Protein AF-A0A0A0HKV2-F1 (afdb_monomer)

Nearest PDB structures (foldseek):
  6m36-assembly1_H  TM=8.016E-01  e=3.770E-04  Bacillus subtilis subsp. subtilis str. 168
  1vc1-assembly1_B  TM=7.744E-01  e=4.903E-04  Thermotoga maritima
  3if5-assembly1_A-2  TM=8.343E-01  e=1.599E-03  Micrococcus luteus
  7lhv-assembly1_B  TM=8.095E-01  e=2.533E-03  Arabidopsis thaliana
  1vr6-assembly1_B  TM=3.663E-01  e=1.481E+00  Thermotoga maritima

Structure (mmCIF, N/CA/C/O backbone):
data_AF-A0A0A0HKV2-F1
#
_entry.id   AF-A0A0A0HKV2-F1
#
loop_
_atom_site.group_PDB
_atom_site.id
_atom_site.type_symbol
_atom_site.label_atom_id
_atom_site.label_alt_id
_atom_site.label_comp_id
_atom_site.label_asym_id
_atom_site.label_entity_id
_atom_site.label_seq_id
_atom_site.pdbx_PDB_ins_code
_atom_site.Cartn_x
_atom_site.Cartn_y
_atom_site.Cartn_z
_atom_site.occupancy
_atom_site.B_iso_or_equiv
_atom_site.auth_seq_id
_atom_site.auth_comp_id
_atom_site.auth_asym_id
_atom_site.auth_atom_id
_atom_site.pdbx_PDB_model_num
ATOM 1 N N . MET A 1 1 ? -17.689 8.006 2.687 1.00 73.06 1 MET A N 1
ATOM 2 C CA . MET A 1 1 ? -17.406 8.280 1.258 1.00 73.06 1 MET A CA 1
ATOM 3 C C . MET A 1 1 ? -16.019 7.738 0.970 1.00 73.06 1 MET A C 1
ATOM 5 O O . MET A 1 1 ? -15.117 8.059 1.727 1.00 73.06 1 MET A O 1
ATOM 9 N N . THR A 1 2 ? -15.848 6.900 -0.054 1.00 88.31 2 THR A N 1
ATOM 10 C CA . THR A 1 2 ? -14.549 6.269 -0.345 1.00 88.31 2 THR A CA 1
ATOM 11 C C . THR A 1 2 ? -13.720 7.133 -1.294 1.00 88.31 2 THR A C 1
ATOM 13 O O . THR A 1 2 ? -14.169 7.437 -2.402 1.00 88.31 2 THR A O 1
ATOM 16 N N . LYS A 1 3 ? -12.505 7.515 -0.890 1.00 92.44 3 LYS A N 1
ATOM 17 C CA . LYS A 1 3 ? -11.556 8.265 -1.724 1.00 92.44 3 LYS A CA 1
ATOM 18 C C . LYS A 1 3 ? -10.717 7.304 -2.567 1.00 92.44 3 LYS A C 1
ATOM 20 O O . LYS A 1 3 ? -10.107 6.382 -2.035 1.00 92.44 3 LYS A O 1
ATOM 25 N N . LYS A 1 4 ? -10.642 7.542 -3.879 1.00 92.38 4 LYS A N 1
ATOM 26 C CA . LYS A 1 4 ? -9.746 6.804 -4.784 1.00 92.38 4 LYS A CA 1
ATOM 27 C C . LYS A 1 4 ? -8.456 7.587 -5.004 1.00 92.38 4 LYS A C 1
ATOM 29 O O . LYS A 1 4 ? -8.521 8.762 -5.360 1.00 92.38 4 LYS A O 1
ATOM 34 N N . LEU A 1 5 ? -7.306 6.948 -4.807 1.00 91.31 5 LEU A N 1
ATOM 35 C CA . LEU A 1 5 ? -5.988 7.558 -4.999 1.00 91.31 5 LEU A CA 1
ATOM 36 C C . LEU A 1 5 ? -5.180 6.740 -6.017 1.00 91.31 5 LEU A C 1
ATOM 38 O O . LEU A 1 5 ? -4.955 5.549 -5.795 1.00 91.31 5 LEU A O 1
ATOM 42 N N . PRO A 1 6 ? -4.749 7.329 -7.141 1.00 90.31 6 PRO A N 1
ATOM 43 C CA . PRO A 1 6 ? -3.906 6.627 -8.096 1.00 90.31 6 PRO A CA 1
ATOM 44 C C . PRO A 1 6 ? -2.457 6.547 -7.598 1.00 90.31 6 PRO A C 1
ATOM 46 O O . PRO A 1 6 ? -1.866 7.560 -7.240 1.00 90.31 6 PRO A O 1
ATOM 49 N N . LEU A 1 7 ? -1.873 5.350 -7.646 1.00 87.56 7 LEU A N 1
ATOM 50 C CA . LEU A 1 7 ? -0.433 5.132 -7.555 1.00 87.56 7 LEU A CA 1
ATOM 51 C C . LEU A 1 7 ? 0.116 4.912 -8.967 1.00 87.56 7 LEU A C 1
ATOM 53 O O . LEU A 1 7 ? -0.330 4.020 -9.695 1.00 87.56 7 LEU A O 1
ATOM 57 N N . THR A 1 8 ? 1.055 5.759 -9.377 1.00 86.88 8 THR A N 1
ATOM 58 C CA . THR A 1 8 ? 1.548 5.806 -10.758 1.00 86.88 8 THR A CA 1
ATOM 59 C C . THR A 1 8 ? 3.063 5.927 -10.799 1.00 86.88 8 THR A C 1
ATOM 61 O O . THR A 1 8 ? 3.630 6.628 -9.968 1.00 86.88 8 THR A O 1
ATOM 64 N N . GLY A 1 9 ? 3.697 5.341 -11.813 1.00 87.69 9 GLY A N 1
ATOM 65 C CA . GLY A 1 9 ? 5.138 5.456 -12.026 1.00 87.69 9 GLY A CA 1
ATOM 66 C C . GLY A 1 9 ? 5.942 4.649 -11.010 1.00 87.69 9 GLY A C 1
ATOM 67 O O . GLY A 1 9 ? 5.526 3.560 -10.616 1.00 87.69 9 GLY A O 1
ATOM 68 N N . ASP A 1 10 ? 7.097 5.173 -10.612 1.00 84.94 10 ASP A N 1
ATOM 69 C CA . ASP A 1 10 ? 7.955 4.548 -9.610 1.00 84.94 10 ASP A CA 1
ATOM 70 C C . ASP A 1 10 ? 7.646 5.094 -8.210 1.00 84.94 10 ASP A C 1
ATOM 72 O O . ASP A 1 10 ? 7.816 6.286 -7.958 1.00 84.94 10 ASP A O 1
ATOM 76 N N . LEU A 1 11 ? 7.265 4.219 -7.279 1.00 82.25 11 LEU A N 1
ATOM 77 C CA . LEU A 1 11 ? 7.219 4.539 -5.852 1.00 82.25 11 LEU A CA 1
ATOM 78 C C . LEU A 1 11 ? 8.561 4.183 -5.209 1.00 82.25 11 LEU A C 1
ATOM 80 O O . LEU A 1 11 ? 8.848 3.018 -4.934 1.00 82.25 11 LEU A O 1
ATOM 84 N N . LYS A 1 12 ? 9.392 5.206 -5.010 1.00 80.12 12 LYS A N 1
ATOM 85 C CA . LYS A 1 12 ? 10.719 5.104 -4.387 1.00 80.12 12 LYS A CA 1
ATOM 86 C C . LYS A 1 12 ? 10.719 5.779 -3.016 1.00 80.12 12 LYS A C 1
ATOM 88 O O . LYS A 1 12 ? 9.826 6.557 -2.708 1.00 80.12 12 LYS A O 1
ATOM 93 N N . ILE A 1 13 ? 11.783 5.563 -2.249 1.00 69.06 13 ILE A N 1
ATOM 94 C CA . ILE A 1 13 ? 11.959 6.021 -0.867 1.00 69.06 13 ILE A CA 1
ATOM 95 C C . ILE A 1 13 ? 11.718 7.520 -0.692 1.00 69.06 13 ILE A C 1
ATOM 97 O O . ILE A 1 13 ? 11.112 7.927 0.292 1.00 69.06 13 ILE A O 1
ATOM 101 N N . ALA A 1 14 ? 12.102 8.334 -1.681 1.00 71.38 14 ALA A N 1
ATOM 102 C CA . ALA A 1 14 ? 11.872 9.779 -1.679 1.00 71.38 14 ALA A CA 1
ATOM 103 C C . ALA A 1 14 ? 10.379 10.163 -1.666 1.00 71.38 14 ALA A C 1
ATOM 105 O O . ALA A 1 14 ? 10.040 11.279 -1.299 1.00 71.38 14 ALA A O 1
ATOM 106 N N . SER A 1 15 ? 9.492 9.251 -2.066 1.00 79.62 15 SER A N 1
ATOM 107 C CA . SER A 1 15 ? 8.039 9.429 -2.080 1.00 79.62 15 SER A CA 1
ATOM 108 C C . SER A 1 15 ? 7.345 8.788 -0.877 1.00 79.62 15 SER A C 1
ATOM 110 O O . SER A 1 15 ? 6.127 8.904 -0.764 1.00 79.62 15 SER A O 1
ATOM 112 N N . ALA A 1 16 ? 8.074 8.091 0.003 1.00 86.38 16 ALA A N 1
ATOM 113 C CA . ALA A 1 16 ? 7.476 7.350 1.111 1.00 86.38 16 ALA A CA 1
ATOM 114 C C . ALA A 1 16 ? 6.816 8.288 2.136 1.00 86.38 16 ALA A C 1
ATOM 116 O O . ALA A 1 16 ? 5.679 8.038 2.535 1.00 86.38 16 ALA A O 1
ATOM 117 N N . ASP A 1 17 ? 7.478 9.391 2.494 1.00 89.81 17 ASP A N 1
ATOM 118 C CA . ASP A 1 17 ? 6.941 10.377 3.442 1.00 89.81 17 ASP A CA 1
ATOM 119 C C . ASP A 1 17 ? 5.695 11.076 2.879 1.00 89.81 17 ASP A C 1
ATOM 121 O O . ASP A 1 17 ? 4.654 11.136 3.540 1.00 89.81 17 ASP A O 1
ATOM 125 N N . ASP A 1 18 ? 5.755 11.510 1.617 1.00 90.62 18 ASP A N 1
ATOM 126 C CA . ASP A 1 18 ? 4.618 12.115 0.917 1.00 90.62 18 ASP A CA 1
ATOM 127 C C . ASP A 1 18 ? 3.437 11.141 0.811 1.00 90.62 18 ASP A C 1
ATOM 129 O O . ASP A 1 18 ? 2.281 11.524 1.016 1.00 90.62 18 ASP A O 1
ATOM 133 N N . LEU A 1 19 ? 3.706 9.867 0.505 1.00 91.31 19 LEU A N 1
ATOM 134 C CA . LEU A 1 19 ? 2.689 8.820 0.456 1.00 91.31 19 LEU A CA 1
ATOM 135 C C . LEU A 1 19 ? 2.064 8.599 1.837 1.00 91.31 19 LEU A C 1
ATOM 137 O O . LEU A 1 19 ? 0.840 8.500 1.944 1.00 91.31 19 LEU A O 1
ATOM 141 N N . ALA A 1 20 ? 2.879 8.552 2.892 1.00 94.25 20 ALA A N 1
ATOM 142 C CA . ALA A 1 20 ? 2.411 8.376 4.260 1.00 94.25 20 ALA A CA 1
ATOM 143 C C . ALA A 1 20 ? 1.505 9.535 4.687 1.00 94.25 20 ALA A C 1
ATOM 145 O O . ALA A 1 20 ? 0.412 9.300 5.208 1.00 94.25 20 ALA A O 1
ATOM 146 N N . GLN A 1 21 ? 1.904 10.777 4.402 1.00 94.25 21 GLN A N 1
ATOM 147 C CA . GLN A 1 21 ? 1.095 11.957 4.692 1.00 94.25 21 GLN A CA 1
ATOM 148 C C . GLN A 1 21 ? -0.232 11.925 3.924 1.00 94.25 21 GLN A C 1
ATOM 150 O O . GLN A 1 21 ? -1.297 12.092 4.523 1.00 94.25 21 GLN A O 1
ATOM 155 N N . GLN A 1 22 ? -0.194 11.654 2.615 1.00 93.12 22 GLN A N 1
ATOM 156 C CA . GLN A 1 22 ? -1.396 11.581 1.781 1.00 93.12 22 GLN A CA 1
ATOM 157 C C . GLN A 1 22 ? -2.371 10.503 2.259 1.00 93.12 22 GLN A C 1
ATOM 159 O O . GLN A 1 22 ? -3.578 10.757 2.333 1.00 93.12 22 GLN A O 1
ATOM 164 N N . LEU A 1 23 ? -1.862 9.317 2.599 1.00 94.81 23 LEU A N 1
ATOM 165 C CA . LEU A 1 23 ? -2.662 8.212 3.117 1.00 94.81 23 LEU A CA 1
ATOM 166 C C . LEU A 1 23 ? -3.249 8.534 4.482 1.00 94.81 23 LEU A C 1
ATOM 168 O O . LEU A 1 23 ? -4.438 8.313 4.681 1.00 94.81 23 LEU A O 1
ATOM 172 N N . ASN A 1 24 ? -2.462 9.100 5.395 1.00 94.62 24 ASN A N 1
ATOM 173 C CA . ASN A 1 24 ? -2.943 9.455 6.724 1.00 94.62 24 ASN A CA 1
ATOM 174 C C . ASN A 1 24 ? -4.060 10.507 6.657 1.00 94.62 24 ASN A C 1
ATOM 176 O O . ASN A 1 24 ? -5.119 10.341 7.262 1.00 94.62 24 ASN A O 1
ATOM 180 N N . THR A 1 25 ? -3.873 11.561 5.853 1.00 94.88 25 THR A N 1
ATOM 181 C CA . THR A 1 25 ? -4.917 12.568 5.621 1.00 94.88 25 THR A CA 1
ATOM 182 C C . THR A 1 25 ? -6.149 11.952 4.966 1.00 94.88 25 THR A C 1
ATOM 184 O O . THR A 1 25 ? -7.272 12.281 5.339 1.00 94.88 25 THR A O 1
ATOM 187 N N . ALA A 1 26 ? -5.978 11.071 3.980 1.00 94.88 26 ALA A N 1
ATOM 188 C CA . ALA A 1 26 ? -7.104 10.436 3.308 1.00 94.88 26 ALA A CA 1
ATOM 189 C C . ALA A 1 26 ? -7.889 9.511 4.251 1.00 94.88 26 ALA A C 1
ATOM 191 O O . ALA A 1 26 ? -9.109 9.624 4.301 1.00 94.88 26 ALA A O 1
ATOM 192 N N . LEU A 1 27 ? -7.192 8.676 5.025 1.00 95.56 27 LEU A N 1
ATOM 193 C CA . LEU A 1 27 ? -7.783 7.738 5.977 1.00 95.56 27 LEU A CA 1
ATOM 194 C C . LEU A 1 27 ? -8.472 8.450 7.137 1.00 95.56 27 LEU A C 1
ATOM 196 O O . LEU A 1 27 ? -9.548 8.036 7.530 1.00 95.56 27 LEU A O 1
ATOM 200 N N . THR A 1 28 ? -7.930 9.564 7.632 1.00 94.75 28 THR A N 1
ATOM 201 C CA . THR A 1 28 ? -8.610 10.382 8.658 1.00 94.75 28 THR A CA 1
ATOM 202 C C . THR A 1 28 ? -9.967 10.911 8.172 1.00 94.75 28 THR A C 1
ATOM 204 O O . THR A 1 28 ? -10.861 11.165 8.972 1.00 94.75 28 THR A O 1
ATOM 207 N N . ASN A 1 29 ? -10.139 11.070 6.857 1.00 94.88 29 ASN A N 1
ATOM 208 C CA . ASN A 1 29 ? -11.378 11.559 6.255 1.00 94.88 29 ASN A CA 1
ATOM 209 C C . ASN A 1 29 ? -12.336 10.433 5.819 1.00 94.88 29 ASN A C 1
ATOM 211 O O . ASN A 1 29 ? -13.437 10.729 5.345 1.00 94.88 29 ASN A O 1
ATOM 215 N N . GLY A 1 30 ? -11.941 9.161 5.941 1.00 96.38 30 GLY A N 1
ATOM 216 C CA . GLY A 1 30 ? -12.781 8.012 5.622 1.00 96.38 30 GLY A CA 1
ATOM 217 C C . GLY A 1 30 ? -12.071 6.902 4.852 1.00 96.38 30 GLY A C 1
ATOM 218 O O . GLY A 1 30 ? -10.849 6.789 4.827 1.00 96.38 30 GLY A O 1
ATOM 219 N N . ASP A 1 31 ? -12.872 6.066 4.197 1.00 97.38 31 ASP A N 1
ATOM 220 C CA . ASP A 1 31 ? -12.376 4.906 3.459 1.00 97.38 31 ASP A CA 1
ATOM 221 C C . ASP A 1 31 ? -11.511 5.306 2.258 1.00 97.38 31 ASP A C 1
ATOM 223 O O . ASP A 1 31 ? -11.806 6.270 1.543 1.00 97.38 31 ASP A O 1
ATOM 227 N N . VAL A 1 32 ? -10.487 4.506 1.963 1.00 97.00 32 VAL A N 1
ATOM 228 C CA . VAL A 1 32 ? -9.537 4.760 0.873 1.00 97.00 32 VAL A CA 1
ATOM 229 C C . VAL A 1 32 ? -9.360 3.522 -0.003 1.00 97.00 32 VAL A C 1
ATOM 231 O O . VAL A 1 32 ? -9.256 2.395 0.477 1.00 97.00 32 VAL A O 1
ATOM 234 N N . THR A 1 33 ? -9.290 3.735 -1.317 1.00 96.12 33 THR A N 1
ATOM 235 C CA . THR A 1 33 ? -8.898 2.716 -2.299 1.00 96.12 33 THR A CA 1
ATOM 236 C C . THR A 1 33 ? -7.739 3.217 -3.151 1.00 96.12 33 THR A C 1
ATOM 238 O O . THR A 1 33 ? -7.846 4.262 -3.798 1.00 96.12 33 THR A O 1
ATOM 241 N N . LEU A 1 34 ? -6.640 2.469 -3.181 1.00 95.12 34 LEU A N 1
ATOM 242 C CA . LEU A 1 34 ? -5.488 2.759 -4.026 1.00 95.12 34 LEU A CA 1
ATOM 243 C C . LEU A 1 34 ? -5.588 2.046 -5.367 1.00 95.12 34 LEU A C 1
ATOM 245 O O . LEU A 1 34 ? -5.781 0.835 -5.418 1.00 95.12 34 LEU A O 1
ATOM 249 N N . CYS A 1 35 ? -5.404 2.800 -6.447 1.00 94.25 35 CYS A N 1
ATOM 250 C CA . CYS A 1 35 ? -5.432 2.277 -7.808 1.00 94.25 35 CYS A CA 1
ATOM 251 C C . CYS A 1 35 ? -4.002 2.100 -8.333 1.00 94.25 35 CYS A C 1
ATOM 253 O O . CYS A 1 35 ? -3.303 3.093 -8.519 1.00 94.25 35 CYS A O 1
ATOM 255 N N . THR A 1 36 ? -3.568 0.872 -8.617 1.00 94.00 36 THR A N 1
ATOM 256 C CA . THR A 1 36 ? -2.159 0.546 -8.940 1.00 94.00 36 THR A CA 1
ATOM 257 C C . THR A 1 36 ? -1.906 0.272 -10.425 1.00 94.00 36 THR A C 1
ATOM 259 O O . THR A 1 36 ? -0.790 -0.054 -10.816 1.00 94.00 36 THR A O 1
ATOM 262 N N . LYS A 1 37 ? -2.911 0.450 -11.296 1.00 90.94 37 LYS A N 1
ATOM 263 C CA . LYS A 1 37 ? -2.836 0.110 -12.734 1.00 90.94 37 LYS A CA 1
ATOM 264 C C . LYS A 1 37 ? -1.653 0.739 -13.488 1.00 90.94 37 LYS A C 1
ATOM 266 O O . LYS A 1 37 ? -1.217 0.196 -14.496 1.00 90.94 37 LYS A O 1
ATOM 271 N N . LYS A 1 38 ? -1.179 1.908 -13.050 1.00 91.56 38 LYS A N 1
ATOM 272 C CA . LYS A 1 38 ? -0.061 2.640 -13.672 1.00 91.56 38 LYS A CA 1
ATOM 273 C C . LYS A 1 38 ? 1.222 2.581 -12.836 1.00 91.56 38 LYS A C 1
ATOM 275 O O . LYS A 1 38 ? 2.146 3.344 -13.111 1.00 91.56 38 LYS A O 1
ATOM 280 N N . LEU A 1 39 ? 1.264 1.750 -11.798 1.00 93.25 39 LEU A N 1
ATOM 281 C CA . LEU A 1 39 ? 2.448 1.545 -10.976 1.00 93.25 39 LEU A CA 1
ATOM 282 C C . LEU A 1 39 ? 3.459 0.697 -11.758 1.00 93.25 39 LEU A C 1
ATOM 284 O O . LEU A 1 39 ? 3.104 -0.348 -12.296 1.00 93.25 39 LEU A O 1
ATOM 288 N N . VAL A 1 40 ? 4.704 1.162 -11.830 1.00 94.62 40 VAL A N 1
ATOM 289 C CA . VAL A 1 40 ? 5.801 0.520 -12.572 1.00 94.62 40 VAL A CA 1
ATOM 290 C C . VAL A 1 40 ? 6.748 -0.198 -11.617 1.00 94.62 40 VAL A C 1
ATOM 292 O O . VAL A 1 40 ? 7.159 -1.327 -11.878 1.00 94.62 40 VAL A O 1
ATOM 295 N N . SER A 1 41 ? 7.067 0.428 -10.485 1.00 93.00 41 SER A N 1
ATOM 296 C CA . SER A 1 41 ? 7.895 -0.165 -9.439 1.00 93.00 41 SER A CA 1
ATOM 297 C C . SER A 1 41 ? 7.492 0.351 -8.059 1.00 93.00 41 SER A C 1
ATOM 299 O O . SER A 1 41 ? 6.892 1.420 -7.933 1.00 93.00 41 SER A O 1
ATOM 301 N N . ILE A 1 42 ? 7.801 -0.429 -7.024 1.00 93.19 42 ILE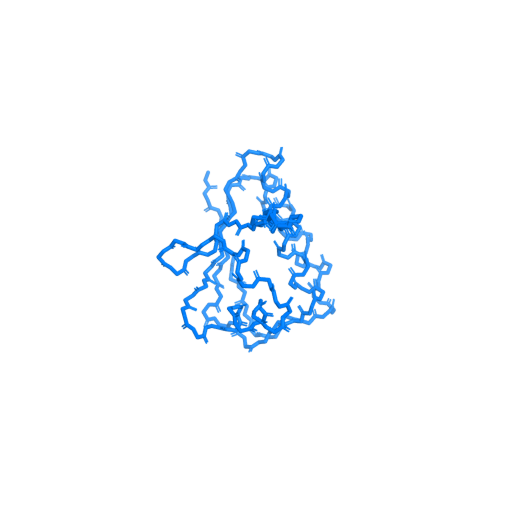 A N 1
ATOM 302 C CA . ILE A 1 42 ? 7.638 -0.047 -5.621 1.00 93.19 42 ILE A CA 1
ATOM 303 C C . ILE A 1 42 ? 8.825 -0.575 -4.821 1.00 93.19 42 ILE A C 1
ATOM 305 O O . ILE A 1 42 ? 9.271 -1.704 -5.043 1.00 93.19 42 ILE A O 1
ATOM 309 N N . ASP A 1 43 ? 9.346 0.236 -3.908 1.00 91.69 43 ASP A N 1
ATOM 310 C CA . ASP A 1 43 ? 10.415 -0.165 -3.002 1.00 91.69 43 ASP A CA 1
ATOM 311 C C . ASP A 1 43 ? 9.914 -0.567 -1.608 1.00 91.69 43 ASP A C 1
ATOM 313 O O . ASP A 1 43 ? 8.732 -0.455 -1.274 1.00 91.69 43 ASP A O 1
ATOM 317 N N . ALA A 1 44 ? 10.831 -1.071 -0.780 1.00 90.69 44 ALA A N 1
ATOM 318 C CA . ALA A 1 44 ? 10.500 -1.580 0.547 1.00 90.69 44 ALA A CA 1
ATOM 319 C C . ALA A 1 44 ? 9.953 -0.490 1.487 1.00 90.69 44 ALA A C 1
ATOM 321 O O . ALA A 1 44 ? 9.052 -0.774 2.273 1.00 90.69 44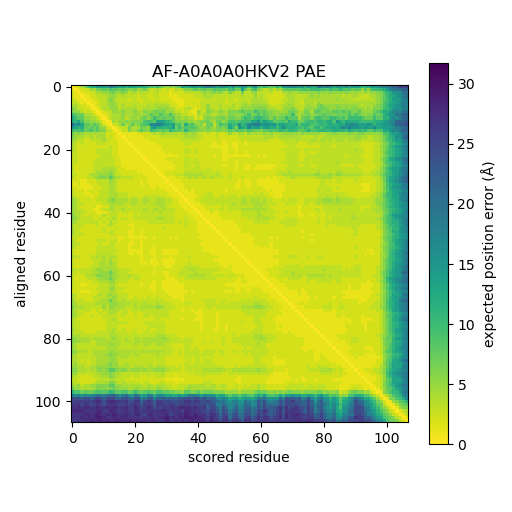 ALA A O 1
ATOM 322 N N . ALA A 1 45 ? 10.451 0.748 1.385 1.00 91.88 45 ALA A N 1
ATOM 323 C CA . ALA A 1 45 ? 9.985 1.865 2.205 1.00 91.88 45 ALA A CA 1
ATOM 324 C C . ALA A 1 45 ? 8.533 2.233 1.866 1.00 91.88 45 ALA A C 1
ATOM 326 O O . ALA A 1 45 ? 7.679 2.311 2.748 1.00 91.88 45 ALA A O 1
ATOM 327 N N . SER A 1 46 ? 8.222 2.365 0.577 1.00 92.69 46 SER A N 1
ATOM 328 C CA . SER A 1 46 ? 6.859 2.635 0.112 1.00 92.69 46 SER A CA 1
ATOM 329 C C . SER A 1 46 ? 5.913 1.483 0.456 1.00 92.69 46 SER A C 1
ATOM 331 O O . SER A 1 46 ? 4.776 1.708 0.870 1.00 92.69 46 SER A O 1
ATOM 333 N N . LEU A 1 47 ? 6.384 0.237 0.353 1.00 92.75 47 LEU A N 1
ATOM 334 C CA . LEU A 1 47 ? 5.611 -0.933 0.758 1.00 92.75 47 LEU A CA 1
ATOM 335 C C . LEU A 1 47 ? 5.326 -0.928 2.267 1.00 92.75 47 LEU A C 1
ATOM 337 O O . LEU A 1 47 ? 4.192 -1.168 2.669 1.00 92.75 47 LEU A O 1
ATOM 341 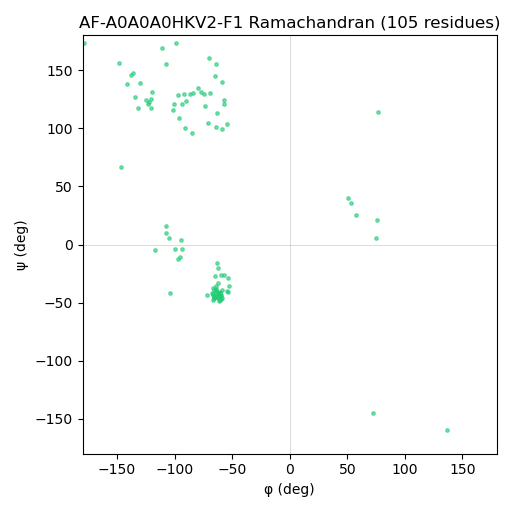N N . GLN A 1 48 ? 6.302 -0.575 3.107 1.00 92.81 48 GLN A N 1
ATOM 342 C CA . GLN A 1 48 ? 6.103 -0.423 4.551 1.00 92.81 48 GLN A CA 1
ATOM 343 C C . GLN A 1 48 ? 5.035 0.631 4.878 1.00 92.81 48 GLN A C 1
ATOM 345 O O . GLN A 1 48 ? 4.217 0.419 5.778 1.00 92.81 48 GLN A O 1
ATOM 350 N N . VAL A 1 49 ? 5.000 1.74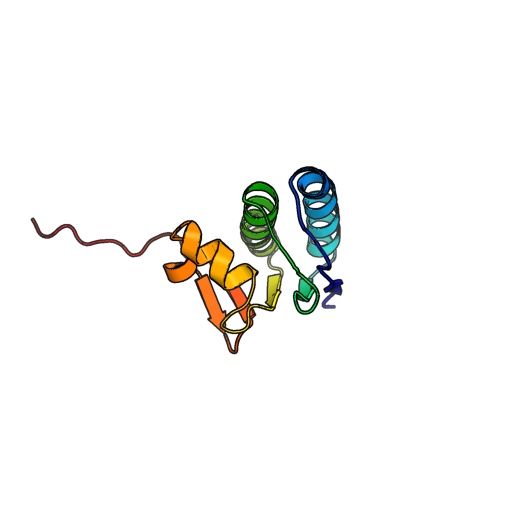1 4.136 1.00 94.75 49 VAL A N 1
ATOM 351 C CA . VAL A 1 49 ? 3.957 2.767 4.274 1.00 94.75 49 VAL A CA 1
ATOM 352 C C . VAL A 1 49 ? 2.576 2.189 3.950 1.00 94.75 49 VAL A C 1
ATOM 354 O O . VAL A 1 49 ? 1.639 2.387 4.724 1.00 94.75 49 VAL A O 1
ATOM 357 N N . LEU A 1 50 ? 2.446 1.405 2.872 1.00 93.44 50 LEU A N 1
ATOM 358 C CA . LEU A 1 50 ? 1.187 0.724 2.535 1.00 93.44 50 LEU A CA 1
ATOM 359 C C . LEU A 1 50 ? 0.736 -0.241 3.639 1.00 93.44 50 LEU A C 1
ATOM 361 O O . LEU A 1 50 ? -0.435 -0.250 4.015 1.00 93.44 50 LEU A O 1
ATOM 365 N N . LEU A 1 51 ? 1.661 -1.029 4.190 1.00 93.19 51 LEU A N 1
ATOM 366 C CA . LEU A 1 51 ? 1.367 -1.957 5.286 1.00 93.19 51 LEU A CA 1
ATOM 367 C C . LEU A 1 51 ? 0.930 -1.209 6.555 1.00 93.19 51 LEU A C 1
ATOM 369 O O . LEU A 1 51 ? -0.021 -1.615 7.225 1.00 93.19 51 LEU A O 1
ATOM 373 N N . SER A 1 52 ? 1.580 -0.085 6.857 1.00 94.38 52 SER A N 1
ATOM 374 C CA . SER A 1 52 ? 1.217 0.787 7.980 1.00 94.38 52 SER A CA 1
ATOM 375 C C . SER A 1 52 ? -0.177 1.388 7.795 1.00 94.38 52 SER A C 1
ATOM 377 O O . SER A 1 52 ? -0.958 1.424 8.743 1.00 94.38 52 SER A O 1
ATOM 379 N N . ALA A 1 53 ? -0.541 1.767 6.568 1.00 95.31 53 ALA A N 1
ATOM 380 C CA . ALA A 1 53 ? -1.860 2.306 6.256 1.00 95.31 53 ALA A CA 1
ATOM 381 C C . ALA A 1 53 ? -3.000 1.306 6.527 1.00 95.31 53 ALA A C 1
ATOM 383 O O . ALA A 1 53 ? -4.056 1.722 7.001 1.00 95.31 53 ALA A O 1
ATOM 384 N N . PHE A 1 54 ? -2.785 -0.006 6.343 1.00 95.38 54 PHE A N 1
ATOM 385 C CA . PHE A 1 54 ? -3.757 -1.022 6.780 1.00 95.38 54 PHE A CA 1
ATOM 386 C C . PHE A 1 54 ? -3.981 -0.996 8.296 1.00 95.38 54 PHE A C 1
ATOM 388 O O . PHE A 1 54 ? -5.122 -1.089 8.751 1.00 95.38 54 PHE A O 1
ATOM 395 N N . LYS A 1 55 ? -2.913 -0.840 9.090 1.00 93.38 55 LYS A N 1
ATOM 396 C CA . LYS A 1 55 ? -3.025 -0.730 10.553 1.00 93.38 55 LYS A CA 1
ATOM 397 C C . LYS A 1 55 ? -3.710 0.563 10.980 1.00 93.38 55 LYS A C 1
ATOM 399 O O . LYS A 1 55 ? -4.580 0.522 11.847 1.00 93.38 55 LYS A O 1
ATOM 404 N N . THR A 1 56 ? -3.382 1.683 10.343 1.00 94.69 56 THR A N 1
ATOM 405 C CA . THR A 1 56 ? -4.047 2.968 10.596 1.00 94.69 56 THR A CA 1
ATOM 406 C C . THR A 1 56 ? -5.538 2.896 10.280 1.00 94.69 56 THR A C 1
ATOM 408 O O . THR A 1 56 ? -6.355 3.281 11.110 1.00 94.69 56 THR A O 1
ATOM 411 N N . ALA A 1 57 ? -5.912 2.348 9.121 1.00 95.25 57 ALA A N 1
ATOM 412 C CA . ALA A 1 57 ? -7.311 2.199 8.728 1.00 95.25 57 ALA A CA 1
ATOM 413 C C . ALA A 1 57 ? -8.099 1.331 9.720 1.00 95.25 57 ALA A C 1
ATOM 415 O O . ALA A 1 57 ? -9.190 1.715 10.138 1.00 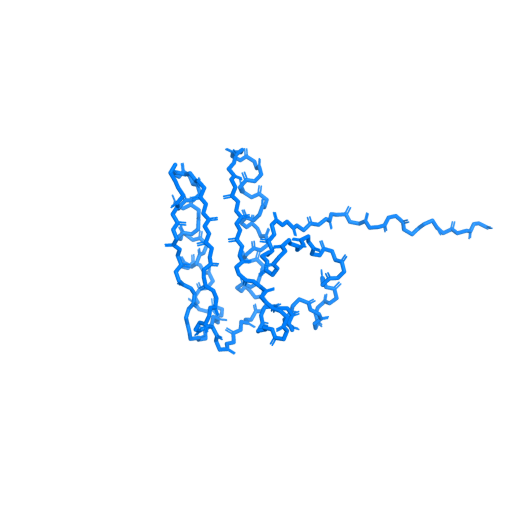95.25 57 ALA A O 1
ATOM 416 N N . GLN A 1 58 ? -7.508 0.218 10.170 1.00 92.62 58 GLN A N 1
ATOM 417 C CA . GLN A 1 58 ? -8.092 -0.634 11.206 1.00 92.62 58 GLN A CA 1
ATOM 418 C C . GLN A 1 58 ? -8.333 0.139 12.513 1.00 92.62 58 GLN A C 1
ATOM 420 O O . GLN A 1 58 ? -9.417 0.040 13.084 1.00 92.62 58 GLN A O 1
ATOM 425 N N . GLY A 1 59 ? -7.351 0.925 12.969 1.00 94.12 59 GLY A N 1
ATOM 426 C CA . GLY A 1 59 ? -7.468 1.735 14.188 1.00 94.12 59 GLY A CA 1
ATOM 427 C C . GLY A 1 59 ? -8.526 2.841 14.105 1.00 94.12 59 GLY A C 1
ATOM 428 O O . GLY A 1 59 ? -9.102 3.206 15.125 1.00 94.12 59 GLY A O 1
ATOM 429 N N . LEU A 1 60 ? -8.813 3.339 12.900 1.00 95.31 60 LEU A N 1
ATOM 430 C CA . LEU A 1 60 ? -9.828 4.366 12.639 1.00 95.31 60 LEU A CA 1
ATOM 431 C C . LEU A 1 60 ? -11.202 3.791 12.245 1.00 95.31 60 LEU A C 1
ATOM 433 O O . LEU A 1 60 ? -12.108 4.553 11.924 1.00 95.31 60 LEU A O 1
ATOM 437 N N . ALA A 1 61 ? -11.368 2.462 12.249 1.00 95.06 61 ALA A N 1
ATOM 438 C CA . ALA A 1 61 ? -12.566 1.780 11.746 1.00 95.06 61 ALA A CA 1
ATOM 439 C C . ALA A 1 61 ? -12.945 2.178 10.299 1.00 95.06 61 ALA A C 1
ATOM 441 O O . ALA A 1 61 ? -14.122 2.241 9.940 1.00 95.06 61 ALA A O 1
ATOM 442 N N . HIS A 1 62 ? -11.936 2.422 9.458 1.00 96.12 62 HIS A N 1
ATOM 443 C CA . HIS A 1 62 ? -12.087 2.712 8.034 1.00 96.12 62 HIS A CA 1
ATOM 444 C C . HIS A 1 62 ? -11.635 1.540 7.170 1.00 96.12 62 HIS A C 1
ATOM 446 O O . HIS A 1 62 ? -10.786 0.731 7.553 1.00 96.12 62 HIS A O 1
ATOM 452 N N . ARG A 1 63 ? -12.175 1.469 5.954 1.00 95.69 63 ARG A N 1
ATOM 453 C CA . ARG A 1 63 ? -11.724 0.521 4.939 1.00 95.69 63 ARG A CA 1
ATOM 454 C C . ARG A 1 63 ? -10.519 1.081 4.195 1.00 95.69 63 ARG A C 1
ATOM 456 O O . ARG A 1 63 ? -10.570 2.179 3.642 1.00 95.69 63 ARG A O 1
ATOM 463 N N . PHE A 1 64 ? -9.475 0.269 4.088 1.00 96.81 64 PHE A N 1
ATOM 464 C CA . PHE A 1 64 ? -8.368 0.494 3.169 1.00 96.81 64 PHE A CA 1
ATOM 465 C C . PHE A 1 64 ? -8.271 -0.674 2.195 1.00 96.81 64 PHE A C 1
ATOM 467 O O . PHE A 1 64 ? -8.336 -1.833 2.597 1.00 96.81 64 PHE A O 1
ATOM 474 N N . ALA A 1 65 ? -8.178 -0.363 0.908 1.00 97.06 65 ALA A N 1
ATOM 475 C CA . ALA A 1 65 ? -8.113 -1.346 -0.163 1.00 97.06 65 ALA A CA 1
ATOM 476 C C . ALA A 1 65 ? -7.068 -0.924 -1.196 1.00 97.06 65 ALA A C 1
ATOM 478 O O . ALA A 1 65 ? -6.907 0.267 -1.464 1.00 97.06 65 ALA A O 1
ATOM 479 N N . VAL A 1 66 ? -6.375 -1.886 -1.797 1.00 96.94 66 VAL A N 1
ATOM 480 C CA . VAL A 1 66 ? -5.348 -1.626 -2.812 1.00 96.94 66 VAL A CA 1
ATOM 481 C C . VAL A 1 66 ? -5.538 -2.585 -3.978 1.00 96.94 66 VAL A C 1
ATOM 483 O O . VAL A 1 66 ? -5.592 -3.794 -3.775 1.00 96.94 66 VAL A O 1
ATOM 486 N N . ASP A 1 67 ? -5.623 -2.061 -5.200 1.00 96.69 67 ASP A N 1
ATOM 487 C CA . ASP A 1 67 ? -5.647 -2.893 -6.403 1.00 96.69 67 ASP A CA 1
ATOM 488 C C . ASP A 1 67 ? -4.387 -3.773 -6.443 1.00 96.69 67 ASP A C 1
ATOM 490 O O . ASP A 1 67 ? -3.257 -3.277 -6.403 1.00 96.69 67 ASP A O 1
ATOM 494 N N . MET A 1 68 ? -4.582 -5.082 -6.540 1.00 96.25 68 MET A N 1
ATOM 495 C CA . MET A 1 68 ? -3.515 -6.075 -6.607 1.00 96.25 68 MET A CA 1
ATOM 496 C C . MET A 1 68 ? -3.939 -7.256 -7.495 1.00 96.25 68 MET A C 1
ATOM 498 O O . MET A 1 68 ? -4.144 -8.367 -7.002 1.00 96.25 68 MET A O 1
ATOM 502 N N . PRO A 1 69 ? -4.119 -7.039 -8.812 1.00 95.69 69 PRO A N 1
ATOM 503 C CA . PRO A 1 69 ? -4.365 -8.140 -9.733 1.00 95.69 69 PRO A CA 1
ATOM 504 C C . PRO A 1 69 ? -3.153 -9.081 -9.781 1.00 95.69 69 PRO A C 1
ATOM 506 O O . PRO A 1 69 ? -2.019 -8.664 -9.520 1.00 95.69 69 PRO A O 1
ATOM 509 N N . SER A 1 70 ? -3.388 -10.339 -10.153 1.00 95.06 70 SER A N 1
ATOM 510 C CA . SER A 1 70 ? -2.315 -11.320 -10.331 1.00 95.06 70 SER A CA 1
ATOM 511 C C . SER A 1 70 ? -1.295 -10.855 -11.378 1.00 95.06 70 SER A C 1
ATOM 513 O O . SER A 1 70 ? -1.656 -10.272 -12.402 1.00 95.06 70 SER A O 1
ATOM 515 N N . GLY A 1 71 ? -0.014 -11.097 -11.116 1.00 94.56 71 GLY A N 1
ATOM 516 C CA . GLY A 1 71 ? 1.130 -10.609 -11.881 1.00 94.56 71 GLY A CA 1
ATOM 517 C C . GLY A 1 71 ? 1.463 -9.129 -11.663 1.00 94.56 71 GLY A C 1
ATOM 518 O O . GLY A 1 71 ? 2.321 -8.596 -12.365 1.00 94.56 71 GLY A O 1
ATOM 519 N N . SER A 1 72 ? 0.796 -8.430 -10.736 1.00 95.19 72 SER A N 1
ATOM 520 C CA . SER A 1 72 ? 1.055 -7.003 -10.501 1.00 95.19 72 SER A CA 1
ATOM 521 C C . SER A 1 72 ? 2.413 -6.740 -9.842 1.00 95.19 72 SER A C 1
ATOM 523 O O . SER A 1 72 ? 3.005 -7.595 -9.177 1.00 95.19 72 SER A O 1
ATOM 525 N N . VAL A 1 73 ? 2.878 -5.493 -9.976 1.00 95.38 73 VAL A N 1
ATOM 526 C CA . VAL A 1 73 ? 4.072 -4.977 -9.286 1.00 95.38 73 VAL A CA 1
ATOM 527 C C . VAL A 1 73 ? 3.965 -5.182 -7.775 1.00 95.38 73 VAL A C 1
ATOM 529 O O . VAL A 1 73 ? 4.944 -5.564 -7.139 1.00 95.38 73 VAL A O 1
ATOM 532 N N . LEU A 1 74 ? 2.777 -4.964 -7.205 1.00 94.44 74 LEU A N 1
ATOM 533 C CA . LEU A 1 74 ? 2.552 -5.086 -5.769 1.00 94.44 74 LEU A CA 1
ATOM 534 C C . LEU A 1 74 ? 2.567 -6.547 -5.300 1.00 94.44 74 LEU A C 1
ATOM 536 O O . LEU A 1 74 ? 3.216 -6.841 -4.299 1.00 94.44 74 LEU A O 1
ATOM 540 N N . GLU A 1 75 ? 1.920 -7.457 -6.034 1.00 96.00 75 GLU A N 1
ATOM 541 C CA . GLU A 1 75 ? 1.967 -8.893 -5.722 1.00 96.00 75 GLU A CA 1
ATOM 542 C C . GLU A 1 75 ? 3.412 -9.410 -5.772 1.00 96.00 75 GLU A C 1
ATOM 544 O O . GLU A 1 75 ? 3.888 -10.028 -4.822 1.00 96.00 75 GLU A O 1
ATOM 549 N N . THR A 1 76 ? 4.149 -9.050 -6.828 1.00 95.75 76 THR A N 1
ATOM 550 C CA . THR A 1 76 ? 5.568 -9.403 -6.987 1.00 95.75 76 THR A CA 1
ATOM 551 C C . THR A 1 76 ? 6.427 -8.827 -5.858 1.00 95.75 76 THR A C 1
ATOM 553 O O . THR A 1 76 ? 7.343 -9.488 -5.369 1.00 95.75 76 THR A O 1
ATOM 556 N N . ALA A 1 77 ? 6.164 -7.588 -5.432 1.00 94.56 77 ALA A N 1
ATOM 557 C CA . ALA A 1 77 ? 6.907 -6.955 -4.348 1.00 94.56 77 ALA A CA 1
ATOM 558 C C . ALA A 1 77 ? 6.667 -7.656 -3.004 1.00 94.56 77 ALA A C 1
ATOM 560 O O . A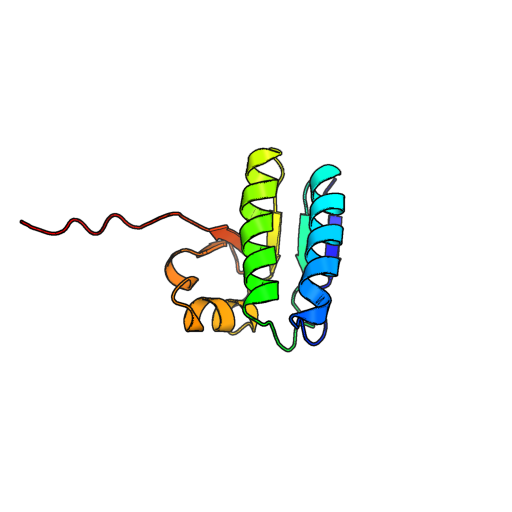LA A 1 77 ? 7.629 -7.898 -2.279 1.00 94.56 77 ALA A O 1
ATOM 561 N N . LEU A 1 78 ? 5.418 -8.023 -2.696 1.00 94.69 78 LEU A N 1
ATOM 562 C CA . LEU A 1 78 ? 5.070 -8.772 -1.485 1.00 94.69 78 LEU A CA 1
ATOM 563 C C . LEU A 1 78 ? 5.669 -10.182 -1.484 1.00 94.69 78 LEU A C 1
ATOM 565 O O . LEU A 1 78 ? 6.132 -10.640 -0.440 1.00 94.69 78 LEU A O 1
ATOM 569 N N . ASP A 1 79 ? 5.688 -10.855 -2.635 1.00 95.88 79 ASP A N 1
ATOM 570 C CA . ASP A 1 79 ? 6.273 -12.191 -2.775 1.00 95.88 79 ASP A CA 1
ATOM 571 C C . ASP A 1 79 ? 7.785 -12.180 -2.518 1.00 95.88 79 ASP A C 1
ATOM 573 O O . ASP A 1 79 ? 8.297 -12.957 -1.712 1.00 95.88 79 ASP A O 1
ATOM 577 N N . ARG A 1 80 ? 8.500 -11.200 -3.091 1.00 94.44 80 ARG A N 1
ATOM 578 C CA . ARG A 1 80 ? 9.953 -11.024 -2.900 1.00 94.44 80 ARG A CA 1
ATOM 579 C C . ARG A 1 80 ? 10.376 -10.855 -1.442 1.00 94.44 80 ARG A C 1
ATOM 581 O O . ARG A 1 80 ? 11.519 -11.163 -1.114 1.00 94.44 80 ARG A O 1
ATOM 588 N N . ILE A 1 81 ? 9.487 -10.354 -0.587 1.00 92.25 81 ILE A N 1
ATOM 589 C CA . ILE A 1 81 ? 9.742 -10.180 0.850 1.00 92.25 81 ILE A CA 1
ATOM 590 C C . ILE A 1 81 ? 8.979 -11.190 1.720 1.00 92.25 81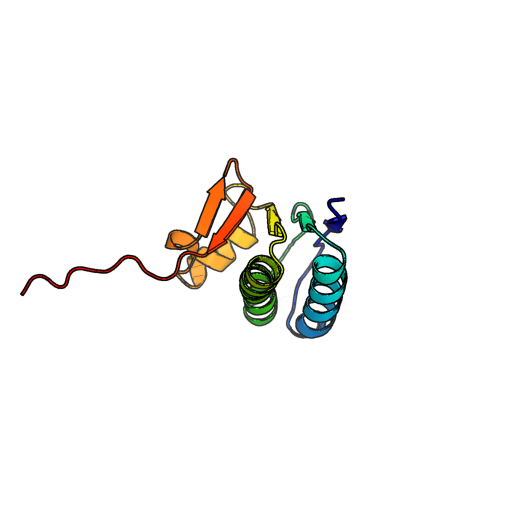 ILE A C 1
ATOM 592 O O . ILE A 1 81 ? 8.855 -10.990 2.926 1.00 92.25 81 ILE A O 1
ATOM 596 N N . ALA A 1 82 ? 8.468 -12.267 1.115 1.00 92.81 82 ALA A N 1
ATOM 597 C CA . ALA A 1 82 ? 7.740 -13.351 1.773 1.00 92.81 82 ALA A CA 1
ATOM 598 C C . ALA A 1 82 ? 6.484 -12.913 2.558 1.00 92.81 82 ALA A C 1
ATOM 600 O O . ALA A 1 82 ? 6.046 -13.607 3.476 1.00 92.81 82 ALA A O 1
ATOM 601 N N . LEU A 1 83 ? 5.875 -11.780 2.187 1.00 92.56 83 LEU A N 1
ATOM 602 C CA . LEU A 1 83 ? 4.627 -11.291 2.783 1.00 92.56 83 LEU A CA 1
ATOM 603 C C . LEU A 1 83 ? 3.381 -11.663 1.975 1.00 92.56 83 LEU A C 1
ATOM 605 O O . LEU A 1 83 ? 2.279 -11.545 2.505 1.00 92.56 83 LEU A O 1
ATOM 609 N N . LEU A 1 84 ? 3.5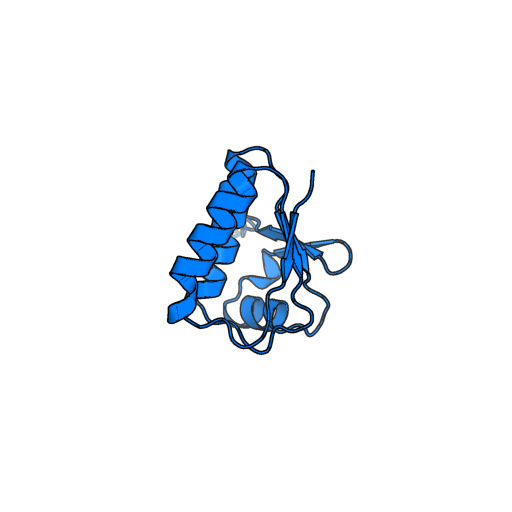21 -12.138 0.731 1.00 94.50 84 LEU A N 1
ATOM 610 C CA . LEU A 1 84 ? 2.372 -12.553 -0.083 1.00 94.50 84 LEU A CA 1
ATOM 611 C C . LEU A 1 84 ? 1.467 -13.593 0.618 1.00 94.50 84 LEU A C 1
ATOM 613 O O . LEU A 1 84 ? 0.254 -13.403 0.592 1.00 94.50 84 LEU A O 1
ATOM 617 N N . PRO A 1 85 ? 1.981 -14.614 1.337 1.00 94.00 85 PRO A N 1
ATOM 618 C CA . PRO A 1 85 ? 1.128 -15.557 2.075 1.00 94.00 85 PRO A CA 1
ATOM 619 C C . PRO A 1 85 ? 0.305 -14.929 3.212 1.00 94.00 85 PRO A C 1
ATOM 621 O O . PRO A 1 85 ? -0.614 -15.561 3.729 1.00 94.00 85 PRO A O 1
ATOM 624 N N . LEU A 1 86 ? 0.649 -13.711 3.638 1.00 92.69 86 LEU A N 1
ATOM 625 C CA . LEU A 1 86 ? -0.068 -12.964 4.672 1.00 92.69 86 LEU A CA 1
ATOM 626 C C . LEU A 1 86 ? -1.099 -11.994 4.081 1.00 92.69 86 LEU A C 1
ATOM 628 O O . LEU A 1 86 ? -1.899 -11.431 4.831 1.00 92.69 86 LEU A O 1
ATOM 632 N N . ALA A 1 87 ? -1.079 -11.779 2.765 1.00 93.81 87 ALA A N 1
ATOM 633 C CA . ALA A 1 87 ? -1.999 -10.894 2.072 1.00 93.81 87 ALA A CA 1
ATOM 634 C C . ALA A 1 87 ? -3.421 -11.467 2.060 1.00 93.81 87 ALA A C 1
ATOM 636 O O . ALA A 1 87 ? -3.647 -12.610 1.666 1.00 93.81 87 ALA A O 1
ATOM 637 N N . VAL A 1 88 ? -4.397 -10.647 2.448 1.00 95.00 88 VAL A N 1
ATOM 638 C CA . VAL A 1 88 ? -5.820 -10.960 2.290 1.00 95.00 88 VAL A CA 1
ATOM 639 C C . VAL A 1 88 ? -6.299 -10.297 1.010 1.00 95.00 88 VAL A C 1
ATOM 641 O O . VAL A 1 88 ? -6.382 -9.068 0.940 1.00 95.00 88 VAL A O 1
ATOM 644 N N . VAL A 1 89 ? -6.573 -11.110 -0.008 1.00 95.00 89 VAL A N 1
ATOM 645 C CA . VAL A 1 89 ? -6.902 -10.641 -1.357 1.00 95.00 89 VAL A CA 1
ATOM 646 C C . VAL A 1 89 ? -8.285 -11.129 -1.753 1.00 95.00 89 VAL A C 1
ATOM 648 O O . VAL A 1 89 ? -8.551 -12.328 -1.763 1.00 95.00 89 VAL A O 1
ATOM 651 N N . GLU A 1 90 ? -9.149 -10.198 -2.136 1.00 95.25 90 GLU A N 1
ATOM 652 C CA . GLU A 1 90 ? -10.501 -10.472 -2.609 1.00 95.25 90 GLU A CA 1
ATOM 653 C C . GLU A 1 90 ? -10.646 -9.927 -4.028 1.00 95.25 90 GLU A C 1
ATOM 655 O O . GLU A 1 90 ? -10.516 -8.726 -4.249 1.00 95.25 90 GLU A O 1
ATOM 660 N N . ASN A 1 91 ? -10.906 -10.798 -5.009 1.00 94.38 91 ASN A N 1
ATOM 661 C CA . ASN A 1 91 ? -11.121 -10.405 -6.411 1.00 94.38 91 ASN A CA 1
ATOM 662 C C . ASN A 1 91 ? -10.022 -9.477 -6.982 1.00 94.38 91 ASN A C 1
ATOM 664 O O . ASN A 1 91 ? -10.317 -8.524 -7.701 1.00 94.38 91 ASN A O 1
ATOM 668 N N . GLY A 1 92 ? -8.753 -9.738 -6.646 1.00 94.62 92 GLY A N 1
ATOM 669 C CA . GLY A 1 92 ? -7.619 -8.915 -7.086 1.00 94.62 92 GLY A CA 1
ATOM 670 C C . GLY A 1 92 ? -7.473 -7.587 -6.337 1.00 94.62 92 GLY A C 1
ATOM 671 O O . GLY A 1 92 ? -6.853 -6.661 -6.855 1.00 94.62 92 GLY A O 1
ATOM 672 N N . VAL A 1 93 ? -8.048 -7.471 -5.139 1.00 96.50 93 VAL A N 1
ATOM 673 C CA . VAL A 1 93 ? -7.909 -6.313 -4.251 1.00 96.50 93 VAL A CA 1
ATOM 674 C C . VAL A 1 93 ? -7.338 -6.775 -2.919 1.00 96.50 93 VAL A C 1
ATOM 676 O O . VAL A 1 93 ? -7.923 -7.614 -2.240 1.00 96.50 93 VAL A O 1
ATOM 679 N N . LEU A 1 94 ? -6.205 -6.204 -2.525 1.00 96.25 94 LEU A N 1
ATOM 680 C CA . LEU A 1 94 ? -5.626 -6.378 -1.202 1.00 96.25 94 LEU A CA 1
ATOM 681 C C . LEU A 1 94 ? -6.448 -5.577 -0.183 1.00 96.25 94 LEU A C 1
ATOM 683 O O . LEU A 1 94 ? -6.544 -4.353 -0.284 1.00 96.25 94 LEU A O 1
ATOM 687 N N . VAL A 1 95 ? -7.031 -6.266 0.795 1.00 95.69 95 VAL A N 1
ATOM 688 C CA . VAL A 1 95 ? -7.909 -5.679 1.827 1.00 95.69 95 VAL A CA 1
ATOM 689 C C . VAL A 1 95 ? -7.351 -5.815 3.245 1.00 95.69 95 VAL A C 1
ATOM 691 O O . VAL A 1 95 ? -7.914 -5.261 4.187 1.00 95.69 95 VAL A O 1
ATOM 694 N N . GLY A 1 96 ? -6.229 -6.513 3.415 1.00 92.44 96 GLY A N 1
ATOM 695 C CA . GLY A 1 96 ? -5.587 -6.654 4.714 1.00 92.44 96 GLY A CA 1
ATOM 696 C C . GLY A 1 96 ? -4.302 -7.469 4.675 1.00 92.44 96 GLY A C 1
ATOM 697 O O . GLY A 1 96 ? -3.946 -8.062 3.657 1.00 92.44 96 GLY A O 1
ATOM 698 N N . ILE A 1 97 ? -3.619 -7.495 5.820 1.00 90.62 97 ILE A N 1
ATOM 699 C CA . ILE A 1 97 ? -2.411 -8.285 6.068 1.00 90.62 97 ILE A CA 1
ATOM 700 C C . ILE A 1 97 ? -2.600 -9.013 7.399 1.00 90.62 97 ILE A C 1
ATOM 702 O O . ILE A 1 97 ? -2.742 -8.375 8.448 1.00 90.62 97 ILE A O 1
ATOM 706 N N . ASN A 1 98 ? -2.609 -10.341 7.360 1.00 86.44 98 ASN A N 1
ATOM 707 C CA . ASN A 1 98 ? -2.785 -11.175 8.541 1.00 86.44 98 ASN A CA 1
ATOM 708 C C . ASN A 1 98 ? -1.480 -11.288 9.334 1.00 86.44 98 ASN A C 1
ATOM 710 O O . ASN A 1 98 ? -0.413 -11.563 8.787 1.00 86.44 98 ASN A O 1
ATOM 714 N N . SER A 1 99 ? -1.564 -11.135 10.654 1.00 69.31 99 SER A N 1
ATOM 715 C CA . SER A 1 99 ? -0.455 -11.445 11.552 1.00 69.31 99 SER A CA 1
ATOM 716 C C . SER A 1 99 ? -0.470 -12.938 11.897 1.00 69.31 99 SER A C 1
ATOM 718 O O . SER A 1 99 ? 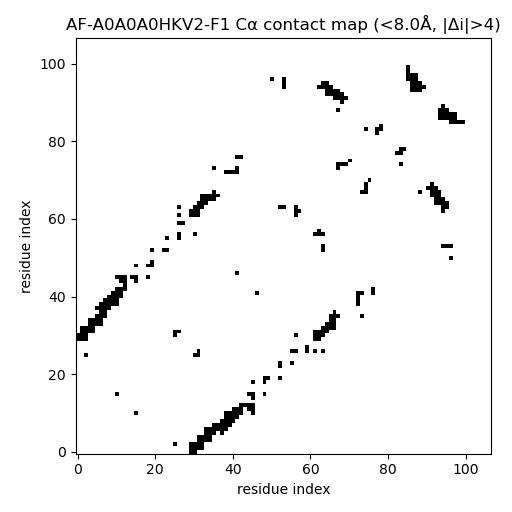-1.148 -13.344 12.833 1.00 69.31 99 SER A O 1
ATOM 720 N N . VAL A 1 100 ? 0.329 -13.711 11.152 1.00 60.72 100 VAL A N 1
ATOM 721 C CA . VAL A 1 100 ? 0.862 -15.048 11.493 1.00 60.72 100 VAL A CA 1
ATOM 722 C C . VAL A 1 100 ? -0.104 -16.244 11.378 1.00 60.72 100 VAL A C 1
ATOM 724 O O . VAL A 1 100 ? -1.008 -16.437 12.185 1.00 60.72 100 VAL A O 1
ATOM 727 N N . GLN A 1 101 ? 0.204 -17.147 10.434 1.00 53.41 101 GLN A N 1
ATOM 728 C CA . GLN A 1 101 ? -0.070 -18.580 10.586 1.00 53.41 101 GLN A CA 1
ATOM 729 C C . GLN A 1 101 ? 0.752 -19.088 11.771 1.00 53.41 101 GLN A C 1
ATOM 731 O O . GLN A 1 101 ? 1.983 -19.124 11.703 1.00 53.41 101 GLN A O 1
ATOM 736 N N . THR A 1 102 ? 0.097 -19.489 12.856 1.00 47.03 102 THR A N 1
ATOM 737 C CA . THR A 1 102 ? 0.744 -20.259 13.917 1.00 47.03 102 THR A CA 1
ATOM 738 C C . THR A 1 102 ? 1.288 -21.539 13.283 1.00 47.03 102 THR A C 1
ATOM 740 O O . THR A 1 102 ? 0.539 -22.483 13.041 1.00 47.03 102 THR A O 1
ATOM 743 N N . ARG A 1 103 ? 2.587 -21.595 12.964 1.00 50.06 103 ARG A N 1
ATOM 744 C CA . ARG A 1 103 ? 3.245 -22.887 12.766 1.00 50.06 103 ARG A CA 1
ATOM 745 C C . ARG A 1 103 ? 3.188 -23.570 14.123 1.00 50.06 103 ARG A C 1
ATOM 747 O O . ARG A 1 103 ? 3.947 -23.217 15.021 1.00 50.06 103 ARG A O 1
ATOM 754 N N . GLN A 1 104 ? 2.249 -24.500 14.283 1.00 45.06 104 GLN A N 1
ATOM 755 C CA . GLN A 1 104 ? 2.352 -25.527 15.307 1.00 45.06 104 GLN A CA 1
ATOM 756 C C . GLN A 1 104 ? 3.702 -26.203 15.074 1.00 45.06 104 GLN A C 1
ATOM 758 O O . GLN A 1 104 ? 3.889 -26.931 14.101 1.00 45.06 104 GLN A O 1
ATOM 763 N N . VAL A 1 105 ? 4.680 -25.875 15.913 1.00 49.97 105 VAL A N 1
ATOM 764 C CA . VAL A 1 105 ? 5.899 -26.663 16.003 1.00 49.97 105 VAL A CA 1
ATOM 765 C C . VAL A 1 105 ? 5.442 -27.951 16.673 1.00 49.97 105 VAL A C 1
ATOM 767 O O . VAL A 1 105 ? 5.078 -27.932 17.848 1.00 49.97 105 VAL A O 1
ATOM 770 N N . ALA A 1 106 ? 5.315 -29.024 15.892 1.00 50.84 106 ALA A N 1
ATOM 771 C CA . ALA A 1 106 ? 5.086 -30.348 16.448 1.00 50.84 106 ALA A CA 1
ATOM 772 C C . ALA A 1 106 ? 6.247 -30.642 17.409 1.00 50.84 106 ALA A C 1
ATOM 774 O O . ALA A 1 106 ? 7.410 -30.533 17.011 1.00 50.84 106 ALA A O 1
ATOM 775 N N . ALA A 1 107 ? 5.901 -30.886 18.673 1.00 58.78 107 ALA A N 1
ATOM 776 C CA . ALA A 1 107 ? 6.822 -31.331 19.711 1.00 58.78 107 ALA A CA 1
ATOM 777 C C . ALA A 1 107 ? 7.277 -32.772 19.451 1.00 58.78 107 ALA A C 1
ATOM 779 O O . ALA A 1 107 ? 6.472 -33.541 18.873 1.00 58.78 107 ALA A O 1
#

Sequence (107 aa):
MTKKLPLTGDLKIASADDLAQQLNTALTNGDVTLCTKKLVSIDAASLQVLLSAFKTAQGLAHRFAVDMPSGSVLETALDRIALLPLAVVENGVLVGINSVQTRQVAA

pLDDT: mean 89.3, std 11.96, range [45.06, 97.38]

Solvent-accessible surface area (backbone atoms only — not comparable to full-atom values): 6012 Å² total; per-residue (Å²): 113,76,47,77,45,82,42,60,44,70,40,40,64,91,44,24,65,61,50,42,51,53,48,52,59,45,43,77,71,28,25,35,36,38,40,41,91,54,41,68,42,72,35,72,55,32,48,50,41,55,59,48,46,46,54,51,19,58,77,68,77,30,55,44,38,32,55,38,44,90,92,28,60,63,48,53,50,30,46,77,70,70,43,44,91,33,51,39,69,56,97,40,26,36,59,46,72,58,87,71,83,80,75,78,75,82,128

Secondary structure (DSSP, 8-state):
-PEEEEEEEEE-GGGHHHHHHHHHHHHHTS-EEEEEEEEEEE-HHHHHHHHHHHHHHHHTT--EEEE--TT-HHHHHHHHTT-GGGEEEETTEEEEE----------

Organism: NCBI:txid1288298

Foldseek 3Di:
DEAEDEDAEEADPVCLVVLLVVLLVRLVVAAYEYEDPHYDAHDPSNLVSLQVSLVSNVVSVHWYKYQAAPPGNNCVNCVVVVQNVQFDDDPRMGGHGHDDDPPPPPD

Radius of gyration: 14.01 Å; Cα contacts (8 Å, |Δi|>4): 170; chains: 1; bounding box: 29×44×33 Å

InterPro domains:
  IPR002645 STAS domain [PF13466] (4-76)
  IPR036513 STAS domain superfamily [G3DSA:3.30.750.24] (4-91)
  IPR036513 STAS domain superfamily [SSF52091] (5-75)

Mean predicted aligned error: 5.18 Å